Protein AF-A0A348UYP5-F1 (afdb_monomer_lite)

Foldseek 3Di:
DVVVCVVVVHDPQQFLFKDWQLATDDPPDDDDPPIDMDTHGPDDDPVVCVVRVSDDPVDDDDDPDPDPPDDD

Sequence (72 aa):
VNDILDALGIEPQEIEGVFVNGKIAPLDTLLHDGDRIAALPPGTPGPYRLLLGLVSSPNNESDKKSDTFKCK

Secondary structure (DSSP, 8-state):
-HHHHHHHT--GGG-SEEEETTEEE-TTPPP-TT--EEEE-S---HHHHHHTT----SS-S-----------

Radius of gyration: 13.54 Å; chains: 1; bounding box: 41×30×27 Å

pLDDT: mean 76.78, std 17.83, range [36.69, 92.19]

Structure (mmCIF, N/CA/C/O backbone):
data_AF-A0A348UYP5-F1
#
_entry.id   AF-A0A348UYP5-F1
#
loop_
_atom_site.group_PDB
_atom_site.id
_atom_site.type_symbol
_atom_site.label_atom_id
_atom_site.label_alt_id
_atom_site.label_comp_id
_atom_site.label_asym_id
_atom_site.label_entity_id
_atom_site.label_seq_id
_atom_site.pdbx_PDB_ins_code
_atom_site.Cartn_x
_atom_site.Cartn_y
_atom_site.Cartn_z
_atom_site.occupancy
_atom_site.B_iso_or_equiv
_atom_site.auth_seq_id
_atom_site.auth_comp_id
_atom_site.auth_asym_id
_atom_site.auth_atom_id
_atom_site.pdbx_PDB_model_num
ATOM 1 N N . VAL A 1 1 ? -6.348 -1.068 -6.351 1.00 85.12 1 VAL A N 1
ATOM 2 C CA . VAL A 1 1 ? -5.875 -1.905 -5.216 1.00 85.12 1 VAL A CA 1
ATOM 3 C C . VAL A 1 1 ? -7.020 -2.240 -4.268 1.00 85.12 1 VAL A C 1
ATOM 5 O O . VAL A 1 1 ? -7.058 -3.367 -3.790 1.00 85.12 1 VAL A O 1
ATOM 8 N N . ASN A 1 2 ? -7.954 -1.304 -4.058 1.00 86.69 2 ASN A N 1
ATOM 9 C CA . ASN A 1 2 ? -9.149 -1.460 -3.214 1.00 86.69 2 ASN A CA 1
ATOM 10 C C . ASN A 1 2 ? -9.863 -2.812 -3.371 1.00 86.69 2 ASN A C 1
ATOM 12 O O . ASN A 1 2 ? -9.970 -3.530 -2.389 1.00 86.69 2 ASN A O 1
ATOM 16 N N . ASP A 1 3 ? -10.192 -3.234 -4.597 1.00 88.38 3 ASP A N 1
ATOM 17 C CA . ASP A 1 3 ? -10.906 -4.501 -4.841 1.00 88.38 3 ASP A CA 1
ATOM 18 C C . ASP A 1 3 ? -10.232 -5.735 -4.210 1.00 88.38 3 ASP A C 1
ATOM 20 O O . ASP A 1 3 ? -10.900 -6.665 -3.761 1.00 88.38 3 ASP A O 1
ATOM 24 N N . ILE A 1 4 ? -8.895 -5.757 -4.167 1.00 89.88 4 ILE A N 1
ATOM 25 C CA . ILE A 1 4 ? -8.135 -6.872 -3.590 1.00 89.88 4 ILE A CA 1
ATOM 26 C C . ILE A 1 4 ? -8.059 -6.762 -2.068 1.00 89.88 4 ILE A C 1
ATOM 28 O O . ILE A 1 4 ? -8.118 -7.783 -1.389 1.00 89.8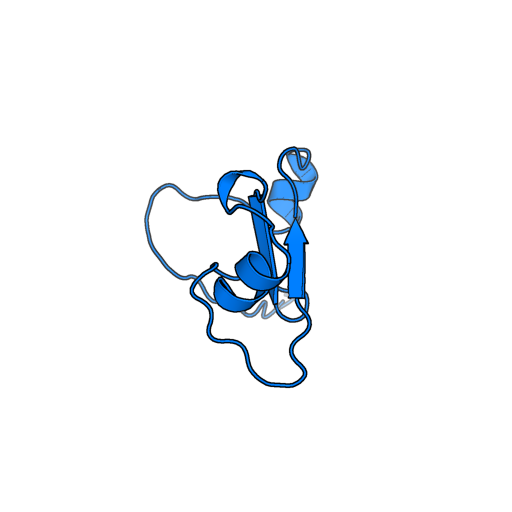8 4 ILE A O 1
ATOM 32 N N . LEU A 1 5 ? -7.944 -5.547 -1.529 1.00 89.12 5 LEU A N 1
ATOM 33 C CA . LEU A 1 5 ? -7.981 -5.324 -0.081 1.00 89.12 5 LEU A CA 1
ATOM 34 C C . LEU A 1 5 ? -9.351 -5.698 0.492 1.00 89.12 5 LEU A C 1
ATOM 36 O O . LEU A 1 5 ? -9.408 -6.409 1.493 1.00 89.12 5 LEU A O 1
ATOM 40 N N . ASP A 1 6 ? -10.425 -5.331 -0.206 1.00 90.38 6 ASP A N 1
ATOM 41 C CA . ASP A 1 6 ? -11.797 -5.693 0.147 1.00 90.38 6 ASP A CA 1
ATOM 42 C C . ASP A 1 6 ? -11.994 -7.215 0.101 1.00 90.38 6 ASP A C 1
ATOM 44 O O . ASP A 1 6 ? -12.558 -7.802 1.023 1.00 90.38 6 ASP A O 1
ATOM 48 N N . ALA A 1 7 ? -11.466 -7.886 -0.931 1.00 89.81 7 ALA A N 1
ATOM 49 C CA . ALA A 1 7 ? -11.502 -9.347 -1.029 1.00 89.81 7 ALA A CA 1
ATOM 50 C C . ALA A 1 7 ? -10.697 -10.051 0.083 1.00 89.81 7 ALA A C 1
ATOM 52 O O . ALA A 1 7 ? -11.032 -11.170 0.472 1.00 89.81 7 ALA A O 1
ATOM 53 N N . LEU A 1 8 ? -9.645 -9.404 0.596 1.00 89.06 8 LEU A N 1
ATOM 54 C CA . LEU A 1 8 ? -8.861 -9.859 1.750 1.00 89.06 8 LEU A CA 1
ATOM 55 C C . LEU A 1 8 ? -9.507 -9.482 3.095 1.00 89.06 8 LEU A C 1
ATOM 57 O O . LEU A 1 8 ? -9.051 -9.968 4.129 1.00 89.06 8 LEU A O 1
ATOM 61 N N . GLY A 1 9 ? -10.553 -8.649 3.088 1.00 90.88 9 GLY A N 1
ATOM 62 C CA . GLY A 1 9 ? -11.211 -8.140 4.290 1.00 90.88 9 GLY A CA 1
ATOM 63 C C . GLY A 1 9 ? -10.338 -7.191 5.112 1.00 90.88 9 GLY A C 1
ATOM 64 O O . GLY A 1 9 ? -10.507 -7.128 6.325 1.00 90.88 9 GLY A O 1
ATOM 65 N N . ILE A 1 10 ? -9.383 -6.510 4.475 1.00 89.00 10 ILE A N 1
ATOM 66 C CA . ILE A 1 10 ? -8.487 -5.553 5.130 1.00 89.00 10 ILE A CA 1
ATOM 67 C C . ILE A 1 10 ? -9.087 -4.164 4.972 1.00 89.00 10 ILE A C 1
ATOM 69 O O . ILE A 1 10 ? -9.232 -3.680 3.847 1.00 89.00 10 ILE A O 1
ATOM 73 N N . GLU A 1 11 ? -9.399 -3.506 6.085 1.00 87.56 11 GLU A N 1
ATOM 74 C CA . GLU A 1 11 ? -9.953 -2.160 6.013 1.00 87.56 11 GLU A CA 1
ATOM 75 C C . GLU A 1 11 ? -8.859 -1.118 5.693 1.00 87.56 11 GLU A C 1
ATOM 77 O O . GLU A 1 11 ? -7.727 -1.226 6.180 1.00 87.56 11 GLU A O 1
ATOM 82 N N . PRO A 1 12 ? -9.165 -0.052 4.926 1.00 81.81 12 PRO A N 1
ATOM 83 C CA . PRO A 1 12 ? -8.205 1.013 4.625 1.00 81.81 12 PRO A CA 1
ATOM 84 C C . PRO A 1 12 ? -7.614 1.698 5.868 1.00 81.81 12 PRO A C 1
ATOM 86 O O . PRO A 1 12 ? -6.520 2.251 5.805 1.00 81.81 12 PRO A O 1
ATOM 89 N N . GLN A 1 13 ? -8.321 1.679 7.001 1.00 85.12 13 GLN A N 1
ATOM 90 C CA . GLN A 1 13 ? -7.850 2.232 8.273 1.00 85.12 13 GLN A CA 1
ATOM 91 C C . GLN A 1 13 ? -6.750 1.379 8.924 1.00 85.12 13 GLN A C 1
ATOM 93 O O . GLN A 1 13 ? -5.990 1.885 9.751 1.00 85.12 13 GLN A O 1
ATOM 98 N N . GLU A 1 14 ? -6.656 0.098 8.565 1.00 86.31 14 GLU A N 1
ATOM 99 C CA . GLU A 1 14 ? -5.669 -0.846 9.100 1.00 86.31 14 GLU A CA 1
ATOM 100 C C . GLU A 1 14 ? -4.343 -0.811 8.336 1.00 86.31 14 GLU A C 1
ATOM 102 O O . GLU A 1 14 ? -3.399 -1.521 8.691 1.00 86.31 14 GLU A O 1
ATOM 107 N N . ILE A 1 15 ? -4.250 0.021 7.297 1.00 88.00 15 ILE A N 1
ATOM 108 C CA . ILE A 1 15 ? -3.080 0.122 6.433 1.00 88.00 15 ILE A CA 1
ATOM 109 C C . ILE A 1 15 ? -2.544 1.552 6.383 1.00 88.00 15 ILE A C 1
ATOM 111 O O . ILE A 1 15 ? -3.269 2.533 6.269 1.00 88.00 15 ILE A O 1
ATOM 115 N N . GLU A 1 16 ? -1.225 1.667 6.457 1.00 85.19 16 GLU A N 1
ATOM 116 C CA . GLU A 1 16 ? -0.494 2.924 6.301 1.00 85.19 16 GLU A CA 1
ATOM 117 C C . GLU A 1 16 ? -0.158 3.200 4.830 1.00 85.19 16 GLU A C 1
ATOM 119 O O . GLU A 1 16 ? -0.024 4.348 4.413 1.00 85.19 16 GLU A O 1
ATOM 124 N N . GLY A 1 17 ? -0.020 2.142 4.029 1.00 87.00 17 GLY A N 1
ATOM 125 C CA . GLY A 1 17 ? 0.281 2.240 2.610 1.00 87.00 17 GLY A CA 1
ATOM 126 C C . GLY A 1 17 ? 0.289 0.882 1.923 1.00 87.00 17 GLY A C 1
ATOM 127 O O . GLY A 1 17 ? 0.255 -0.170 2.566 1.00 87.00 17 GLY A O 1
ATOM 128 N N . VAL A 1 18 ? 0.355 0.911 0.595 1.00 89.38 18 VAL A N 1
ATOM 129 C CA . VAL A 1 18 ? 0.441 -0.284 -0.244 1.00 89.38 18 VAL A CA 1
ATOM 130 C C . VAL A 1 18 ? 1.624 -0.186 -1.191 1.00 89.38 18 VAL A C 1
ATOM 132 O O . VAL A 1 18 ? 1.925 0.868 -1.753 1.00 89.38 18 VAL A O 1
ATOM 135 N N . PHE A 1 19 ? 2.291 -1.317 -1.378 1.00 90.00 19 PHE A N 1
ATOM 136 C CA . PHE A 1 19 ? 3.336 -1.473 -2.371 1.00 90.00 19 PHE A CA 1
ATOM 137 C C . PHE A 1 19 ? 2.799 -2.260 -3.552 1.00 90.00 19 PHE A C 1
ATOM 139 O O . PHE A 1 19 ? 2.247 -3.342 -3.374 1.00 90.00 19 PHE A O 1
ATOM 146 N N . VAL A 1 20 ? 3.031 -1.748 -4.754 1.00 90.88 20 VAL A N 1
ATOM 147 C CA . VAL A 1 20 ? 2.794 -2.456 -6.010 1.00 90.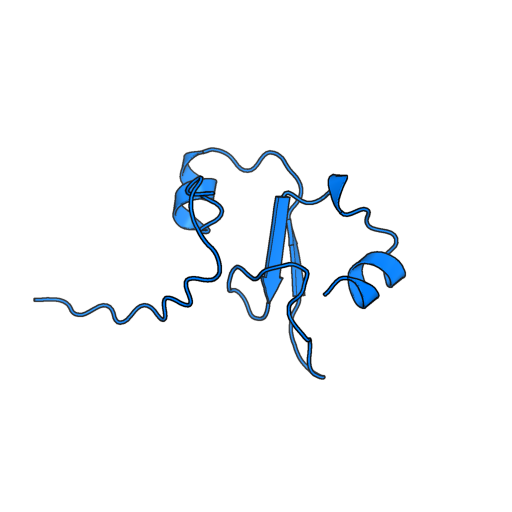88 20 VAL A CA 1
ATOM 148 C C . VAL A 1 20 ? 4.150 -2.682 -6.665 1.00 90.88 20 VAL A C 1
ATOM 150 O O . VAL A 1 20 ? 4.917 -1.747 -6.895 1.00 90.88 20 VAL A O 1
ATOM 153 N N . ASN A 1 21 ? 4.497 -3.944 -6.906 1.00 90.50 21 ASN A N 1
ATOM 154 C CA . ASN A 1 21 ? 5.781 -4.376 -7.457 1.00 90.50 21 ASN A CA 1
ATOM 155 C C . ASN A 1 21 ? 7.006 -3.810 -6.709 1.00 90.50 21 ASN A C 1
ATOM 157 O O . ASN A 1 21 ? 8.041 -3.527 -7.312 1.00 90.50 21 ASN A O 1
ATOM 161 N N . GLY A 1 22 ? 6.893 -3.673 -5.382 1.00 85.69 22 GLY A N 1
ATOM 162 C CA . GLY A 1 22 ? 7.965 -3.186 -4.506 1.00 85.69 22 GLY A CA 1
ATOM 163 C C . GLY A 1 22 ? 8.115 -1.664 -4.456 1.00 85.69 22 GLY A C 1
ATOM 164 O O . GLY A 1 22 ? 9.083 -1.175 -3.883 1.00 85.69 22 GLY A O 1
ATOM 165 N N . LYS A 1 23 ? 7.179 -0.911 -5.043 1.00 86.19 23 LYS A N 1
ATOM 166 C CA . LYS A 1 23 ? 7.144 0.556 -4.986 1.00 86.19 23 LYS A CA 1
ATOM 167 C C . LYS A 1 23 ? 5.890 1.024 -4.274 1.00 86.19 23 LYS A C 1
ATOM 169 O O . LYS A 1 23 ? 4.835 0.426 -4.464 1.00 86.19 23 LYS A O 1
ATOM 174 N N . ILE A 1 24 ? 6.013 2.086 -3.482 1.00 87.00 24 ILE A N 1
ATOM 175 C CA . ILE A 1 24 ? 4.858 2.705 -2.836 1.00 87.00 24 ILE A CA 1
ATOM 176 C C . ILE A 1 24 ? 3.897 3.216 -3.914 1.00 87.00 24 ILE A C 1
ATOM 178 O O . ILE A 1 24 ? 4.323 3.816 -4.906 1.00 87.00 24 ILE A O 1
ATOM 182 N N . ALA A 1 25 ? 2.614 2.922 -3.753 1.00 86.12 25 ALA A N 1
ATOM 183 C CA . ALA A 1 25 ? 1.581 3.284 -4.708 1.00 86.12 25 ALA A CA 1
ATOM 184 C C . ALA A 1 25 ? 0.314 3.747 -3.973 1.00 86.12 25 ALA A C 1
ATOM 186 O O . ALA A 1 25 ? 0.073 3.329 -2.840 1.00 86.12 25 ALA A O 1
ATOM 187 N N . PRO A 1 26 ? -0.510 4.606 -4.591 1.00 84.50 26 PRO A N 1
ATOM 188 C CA . PRO A 1 26 ? -1.809 4.963 -4.039 1.00 84.50 26 PRO A CA 1
ATOM 189 C C . PRO A 1 26 ? -2.789 3.782 -4.101 1.00 84.50 26 PRO A C 1
ATOM 191 O O . PRO A 1 26 ? -2.684 2.910 -4.969 1.00 84.50 26 PRO A O 1
ATOM 194 N N . LEU A 1 27 ? -3.786 3.785 -3.216 1.00 84.38 27 LEU A N 1
ATOM 195 C CA . LEU A 1 27 ? -4.841 2.761 -3.152 1.00 84.38 27 LEU A CA 1
ATOM 196 C C . LEU A 1 27 ? -5.689 2.686 -4.438 1.00 84.38 27 LEU A C 1
ATOM 198 O O . LEU A 1 27 ? -6.130 1.610 -4.861 1.00 84.38 27 LEU A O 1
ATOM 202 N N . ASP A 1 28 ? -5.797 3.813 -5.137 1.00 84.31 28 ASP A N 1
ATOM 203 C CA . ASP A 1 28 ? -6.528 3.934 -6.401 1.00 84.31 28 ASP A CA 1
ATOM 204 C C . ASP A 1 28 ? -5.738 3.419 -7.615 1.00 84.31 28 ASP A C 1
ATOM 206 O O . ASP A 1 28 ? -6.182 3.530 -8.757 1.00 84.31 28 ASP A O 1
ATOM 210 N N . THR A 1 29 ? -4.554 2.833 -7.403 1.00 87.00 29 THR A N 1
ATOM 211 C CA . THR A 1 29 ? -3.767 2.252 -8.497 1.00 87.00 29 THR A CA 1
ATOM 212 C C . THR A 1 29 ? -4.523 1.087 -9.140 1.00 87.00 29 THR A C 1
ATOM 214 O O . THR A 1 29 ? -4.910 0.128 -8.460 1.00 87.00 29 THR A O 1
ATOM 217 N N . LEU A 1 30 ? -4.701 1.157 -10.463 1.00 89.62 30 LEU A N 1
ATOM 218 C CA . LEU A 1 30 ? -5.224 0.057 -11.272 1.00 89.62 30 LEU A CA 1
ATOM 219 C C . LEU A 1 30 ? -4.192 -1.069 -11.334 1.00 89.62 30 LEU A C 1
ATOM 221 O O . LEU A 1 30 ? -3.043 -0.848 -11.723 1.00 89.62 30 LEU A O 1
ATOM 225 N N . LEU A 1 31 ? -4.617 -2.263 -10.938 1.00 89.31 31 LEU A N 1
ATOM 226 C CA . LEU A 1 31 ? -3.780 -3.456 -10.909 1.00 89.31 31 LEU A CA 1
ATOM 227 C C . LEU A 1 31 ? -3.974 -4.280 -12.175 1.00 89.31 31 LEU A C 1
ATOM 229 O O . LEU A 1 31 ? -5.073 -4.331 -12.728 1.00 89.31 31 LEU A O 1
ATOM 233 N N . HIS A 1 32 ? -2.904 -4.937 -12.605 1.00 90.12 32 HIS A N 1
ATOM 234 C CA . HIS A 1 32 ? -2.903 -5.858 -13.732 1.00 90.12 32 HIS A CA 1
ATOM 235 C C . HIS A 1 32 ? -2.559 -7.273 -13.264 1.00 90.12 32 HIS A C 1
ATOM 237 O O . HIS A 1 32 ? -1.982 -7.477 -12.193 1.00 90.12 32 HIS A O 1
ATOM 243 N N . ASP A 1 33 ? -2.922 -8.264 -14.076 1.00 90.75 33 ASP A N 1
ATOM 244 C CA . ASP A 1 33 ? -2.597 -9.656 -13.780 1.00 90.75 33 ASP A CA 1
ATOM 245 C C . ASP A 1 33 ? -1.074 -9.853 -13.672 1.00 90.75 33 ASP A C 1
ATOM 247 O O . ASP A 1 33 ? -0.303 -9.352 -14.495 1.00 90.75 33 ASP A O 1
ATOM 251 N N . GLY A 1 34 ? -0.643 -10.553 -12.622 1.00 90.38 34 GLY A N 1
ATOM 252 C CA . GLY A 1 34 ? 0.770 -10.739 -12.279 1.00 90.38 34 GLY A CA 1
ATOM 253 C C . GLY A 1 34 ? 1.405 -9.640 -11.412 1.00 90.38 34 GLY A C 1
ATOM 254 O O . GLY A 1 34 ? 2.569 -9.789 -11.025 1.00 90.38 34 GLY A O 1
ATOM 255 N N . ASP A 1 35 ? 0.679 -8.575 -11.057 1.00 92.19 35 ASP A N 1
ATOM 256 C CA . ASP A 1 35 ? 1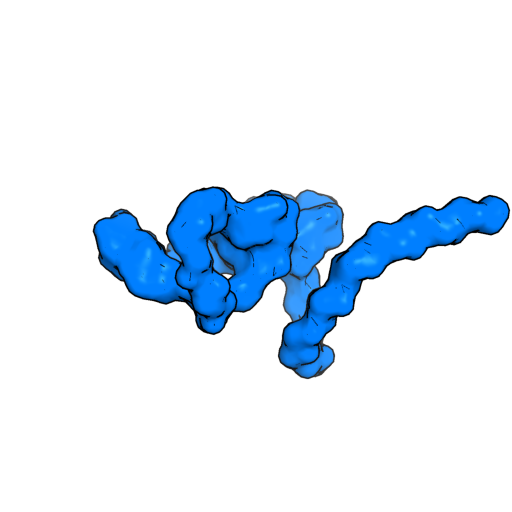.188 -7.561 -10.129 1.00 92.19 35 ASP A CA 1
ATOM 257 C C . ASP A 1 35 ? 1.332 -8.106 -8.700 1.00 92.19 35 ASP A C 1
ATOM 259 O O . ASP A 1 35 ? 0.453 -8.777 -8.157 1.00 92.19 35 ASP A O 1
ATOM 263 N N . ARG A 1 36 ? 2.456 -7.774 -8.052 1.00 91.50 36 ARG A N 1
ATOM 264 C CA . ARG A 1 36 ? 2.709 -8.119 -6.646 1.00 91.50 36 ARG A CA 1
ATOM 265 C C . ARG A 1 36 ? 2.298 -6.977 -5.742 1.00 91.50 36 ARG A C 1
ATOM 267 O O . ARG A 1 36 ? 2.765 -5.856 -5.925 1.00 91.50 36 ARG A O 1
ATOM 274 N N . ILE A 1 37 ? 1.502 -7.283 -4.730 1.00 91.94 37 ILE A N 1
ATOM 275 C CA . ILE A 1 37 ? 0.904 -6.287 -3.848 1.00 91.94 37 ILE A CA 1
ATOM 276 C C . ILE A 1 37 ? 1.297 -6.608 -2.410 1.00 91.94 37 ILE A C 1
ATOM 278 O O . ILE A 1 37 ? 1.304 -7.775 -2.020 1.00 91.94 37 ILE A O 1
ATOM 282 N N . ALA A 1 38 ? 1.623 -5.588 -1.623 1.00 89.81 38 ALA A N 1
ATOM 283 C CA . ALA A 1 38 ? 1.844 -5.727 -0.188 1.00 89.81 38 ALA A CA 1
ATOM 284 C C . ALA A 1 38 ? 1.148 -4.594 0.564 1.00 89.81 38 ALA A C 1
ATOM 286 O O . ALA A 1 38 ? 1.350 -3.426 0.241 1.00 89.81 38 ALA A O 1
ATOM 287 N N . ALA A 1 39 ? 0.348 -4.947 1.566 1.00 89.88 39 ALA A N 1
ATOM 288 C CA . ALA A 1 39 ? -0.245 -4.007 2.507 1.00 89.88 39 ALA A CA 1
ATOM 289 C C . ALA A 1 39 ? 0.699 -3.804 3.695 1.00 89.88 39 ALA A C 1
ATOM 291 O O . ALA A 1 39 ? 1.278 -4.768 4.202 1.00 89.88 39 ALA A O 1
ATOM 292 N N . LEU A 1 40 ? 0.864 -2.557 4.127 1.00 88.00 40 LEU A N 1
ATOM 293 C CA . LEU A 1 40 ? 1.703 -2.208 5.265 1.00 88.00 40 LEU A CA 1
ATOM 294 C C . LEU A 1 40 ? 0.826 -1.709 6.417 1.00 88.00 40 LEU A C 1
ATOM 296 O O . LEU A 1 40 ? 0.094 -0.744 6.207 1.00 88.00 40 LEU A O 1
ATOM 300 N N . PRO A 1 41 ? 0.903 -2.305 7.619 1.00 88.06 41 PRO A N 1
ATOM 301 C CA . PRO A 1 41 ? 0.151 -1.825 8.770 1.00 88.06 41 PRO A CA 1
ATOM 302 C C . PRO A 1 41 ? 0.71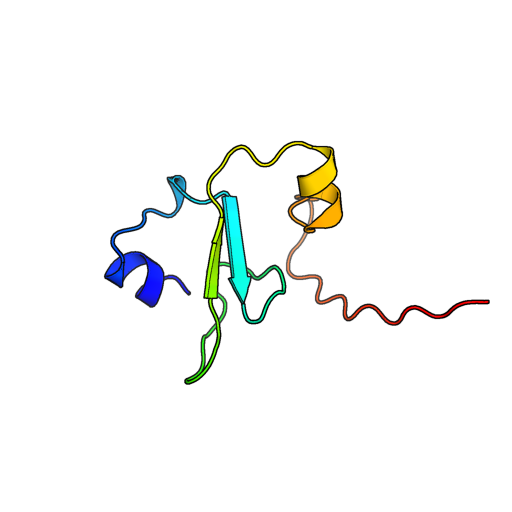9 -0.500 9.311 1.00 88.06 41 PRO A C 1
ATOM 304 O O . PRO A 1 41 ? 1.884 -0.169 9.057 1.00 88.06 41 PRO A O 1
ATOM 307 N N . PRO A 1 42 ? -0.069 0.247 10.101 1.00 86.38 42 PRO A N 1
ATOM 308 C CA . PRO A 1 42 ? 0.400 1.438 10.789 1.00 86.38 42 PRO A CA 1
ATOM 309 C C . PRO A 1 42 ? 1.478 1.118 11.822 1.00 86.38 42 PRO A C 1
ATOM 311 O O . PRO A 1 42 ? 1.473 0.071 12.470 1.00 86.38 42 PRO A O 1
ATOM 314 N N . GLY A 1 43 ? 2.384 2.073 12.023 1.00 83.56 43 GLY A N 1
ATOM 315 C CA . GLY A 1 43 ? 3.401 2.003 13.078 1.00 83.56 43 GLY A CA 1
ATOM 316 C C . GLY A 1 43 ? 4.823 1.824 12.563 1.00 83.56 43 GLY A C 1
ATOM 317 O O . GLY A 1 43 ? 5.731 1.542 13.347 1.00 83.56 43 GLY A O 1
ATOM 318 N N . THR A 1 44 ? 5.050 2.042 11.266 1.00 84.19 44 THR A N 1
ATOM 319 C CA . THR A 1 44 ? 6.399 2.014 10.691 1.00 84.19 44 THR A CA 1
ATOM 320 C C . THR A 1 44 ? 7.285 3.052 11.404 1.00 84.19 44 THR A C 1
ATOM 322 O O . THR A 1 44 ? 6.917 4.229 11.462 1.00 84.19 44 THR A O 1
ATOM 325 N N . PRO A 1 45 ? 8.439 2.684 11.994 1.00 84.81 45 PRO A N 1
ATOM 326 C CA . PRO A 1 45 ? 9.276 3.652 12.697 1.00 84.81 45 PRO A CA 1
ATOM 327 C C . PRO A 1 45 ? 9.773 4.750 11.748 1.00 84.81 45 PRO A C 1
ATOM 329 O O . PRO A 1 45 ? 10.069 4.488 10.582 1.00 84.81 45 PRO A O 1
ATOM 332 N N . GLY A 1 46 ? 9.898 5.980 12.255 1.00 80.94 46 GLY A N 1
ATOM 333 C CA . GLY A 1 46 ? 10.202 7.179 11.457 1.00 80.94 46 GLY A CA 1
ATOM 334 C C . GLY A 1 46 ? 11.360 7.043 10.452 1.00 80.94 46 GLY A C 1
ATOM 335 O O . GLY A 1 46 ? 11.174 7.430 9.299 1.00 80.94 46 GLY A O 1
ATOM 336 N N . PRO A 1 47 ? 12.515 6.448 10.813 1.00 83.25 47 PRO A N 1
ATOM 337 C CA . PRO A 1 47 ? 13.612 6.245 9.865 1.00 83.25 47 PRO A CA 1
ATOM 338 C C . PRO A 1 47 ? 13.218 5.383 8.659 1.00 83.25 47 PRO A C 1
ATOM 340 O O . PRO A 1 47 ? 13.568 5.704 7.527 1.00 83.25 47 PRO A O 1
ATOM 343 N N . TYR A 1 48 ? 12.443 4.319 8.885 1.00 82.94 48 TYR A N 1
ATOM 344 C CA . TYR A 1 48 ? 11.970 3.440 7.817 1.00 82.94 48 TYR A CA 1
ATOM 345 C C . TYR A 1 48 ? 10.856 4.088 7.002 1.00 82.94 48 TYR A C 1
ATOM 347 O O . TYR A 1 48 ? 10.812 3.895 5.795 1.00 82.94 48 TYR A O 1
ATOM 355 N N . ARG A 1 49 ? 10.010 4.920 7.622 1.00 83.69 49 ARG A N 1
ATOM 356 C CA . ARG A 1 49 ? 8.981 5.696 6.913 1.00 83.69 49 ARG A CA 1
ATOM 357 C C . ARG A 1 49 ? 9.597 6.591 5.831 1.00 83.69 49 ARG A C 1
ATOM 359 O O . ARG A 1 49 ? 9.100 6.625 4.709 1.00 83.69 49 ARG A O 1
ATOM 366 N N . LEU A 1 50 ? 10.713 7.251 6.155 1.00 79.88 50 LEU A N 1
ATOM 367 C CA . LEU A 1 50 ? 11.490 8.052 5.204 1.00 79.88 50 LEU A CA 1
ATOM 368 C C . LEU A 1 50 ? 12.075 7.189 4.076 1.00 79.88 50 LEU A C 1
ATOM 370 O O . LEU A 1 50 ? 11.920 7.524 2.906 1.00 79.88 50 LEU A O 1
ATOM 374 N N . LEU A 1 51 ? 12.717 6.068 4.424 1.00 81.38 51 LEU A N 1
ATOM 375 C CA . LEU A 1 51 ? 13.351 5.166 3.453 1.00 81.38 51 LEU A CA 1
ATOM 376 C C . LEU A 1 51 ? 12.347 4.497 2.505 1.00 81.38 51 LEU A C 1
ATOM 378 O O . LEU A 1 51 ? 12.664 4.263 1.344 1.00 81.38 51 LEU A O 1
ATOM 382 N N . LEU A 1 52 ? 11.149 4.188 2.995 1.00 80.56 52 LEU A N 1
ATOM 383 C CA . LEU A 1 52 ? 10.095 3.506 2.244 1.00 80.56 52 LEU A CA 1
ATOM 384 C C . LEU A 1 52 ? 9.223 4.461 1.415 1.00 80.56 52 LEU A C 1
ATOM 386 O O . LEU A 1 52 ? 8.333 4.002 0.703 1.00 80.56 52 LEU A O 1
ATOM 390 N N . GLY A 1 53 ? 9.460 5.775 1.494 1.00 76.38 53 GLY A N 1
ATOM 391 C CA . GLY A 1 53 ? 8.679 6.770 0.754 1.00 76.38 53 GLY A CA 1
ATOM 392 C C . GLY A 1 53 ? 7.260 6.976 1.294 1.00 76.38 53 GLY A C 1
ATOM 393 O O . GLY A 1 53 ? 6.409 7.502 0.590 1.00 76.38 53 GLY A O 1
ATOM 394 N N . LEU A 1 54 ? 7.005 6.602 2.550 1.00 77.25 54 LEU A N 1
ATOM 395 C CA . LEU A 1 54 ? 5.719 6.755 3.249 1.00 77.25 54 LEU A CA 1
ATOM 396 C C . LEU A 1 54 ? 5.525 8.174 3.824 1.00 77.25 54 LEU A C 1
ATOM 398 O O . LEU A 1 54 ? 4.776 8.386 4.777 1.00 77.25 54 LEU A O 1
ATOM 402 N N . VAL A 1 55 ? 6.272 9.155 3.318 1.00 67.69 55 VAL A N 1
ATOM 403 C CA . VAL A 1 55 ? 6.285 10.520 3.849 1.00 67.69 55 VAL A CA 1
ATOM 404 C C . VAL A 1 55 ? 5.242 11.342 3.115 1.00 67.69 55 VAL A C 1
ATOM 406 O O . VAL A 1 55 ? 5.444 11.738 1.969 1.00 67.69 55 VAL A O 1
ATOM 409 N N . SER A 1 56 ? 4.138 11.632 3.793 1.00 55.03 56 SER A N 1
ATOM 410 C CA . SER A 1 56 ? 3.117 12.542 3.289 1.00 55.03 56 SER A CA 1
ATOM 411 C C . SER A 1 56 ? 3.629 13.98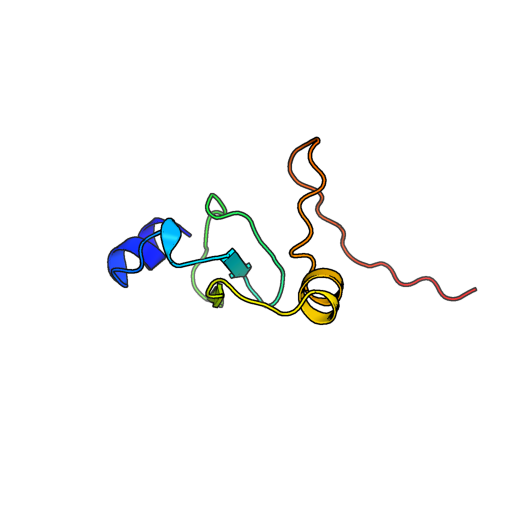1 3.357 1.00 55.03 56 SER A C 1
ATOM 413 O O . SER A 1 56 ? 3.607 14.612 4.414 1.00 55.03 56 SER A O 1
ATOM 415 N N . SER A 1 57 ? 4.093 14.526 2.233 1.00 46.00 57 SER A N 1
ATOM 416 C CA . SER A 1 57 ? 4.161 15.981 2.073 1.00 46.00 57 SER A CA 1
ATOM 417 C C . SER A 1 57 ? 2.720 16.509 2.052 1.00 46.00 57 SER A C 1
ATOM 419 O O . SER A 1 57 ? 1.929 16.020 1.247 1.00 46.00 57 SER A O 1
ATOM 421 N N . PRO A 1 58 ? 2.332 17.489 2.888 1.00 41.72 58 PRO A N 1
ATOM 422 C CA . PRO A 1 58 ? 0.942 17.944 2.989 1.00 41.72 58 PRO A CA 1
ATOM 423 C C . PRO A 1 58 ? 0.426 18.723 1.763 1.00 41.72 58 PRO A C 1
ATOM 425 O O . PRO A 1 58 ? -0.603 19.373 1.869 1.00 41.72 58 PRO A O 1
ATOM 428 N N . ASN A 1 59 ? 1.096 18.671 0.605 1.00 42.41 59 ASN A N 1
ATOM 429 C CA . ASN A 1 59 ? 0.659 19.342 -0.618 1.00 42.41 59 ASN A CA 1
ATOM 430 C C . ASN A 1 59 ? 1.024 18.515 -1.871 1.00 42.41 59 ASN A C 1
ATOM 432 O O . ASN A 1 59 ? 2.188 18.484 -2.264 1.00 42.41 59 ASN A O 1
ATOM 436 N N . ASN A 1 60 ? -0.014 17.970 -2.518 1.00 41.84 60 ASN A N 1
ATOM 437 C CA . ASN A 1 60 ? -0.107 17.499 -3.913 1.00 41.84 60 ASN A CA 1
ATOM 438 C C . ASN A 1 60 ? 0.335 16.058 -4.262 1.00 41.84 60 ASN A C 1
ATOM 440 O O . ASN A 1 60 ? 1.503 15.693 -4.237 1.00 41.84 60 ASN A O 1
ATOM 444 N N . GLU A 1 61 ? -0.684 15.275 -4.632 1.00 50.62 61 GLU A N 1
ATOM 445 C CA . GLU A 1 61 ? -0.795 14.335 -5.759 1.00 50.62 61 GLU A CA 1
ATOM 446 C C . GLU A 1 61 ? 0.484 13.845 -6.481 1.00 50.62 61 GLU A C 1
ATOM 448 O O . GLU A 1 61 ? 1.128 14.562 -7.239 1.00 50.62 61 GLU A O 1
ATOM 453 N N . SER A 1 62 ? 0.678 12.521 -6.439 1.00 50.88 62 SER A N 1
ATOM 454 C CA . SER A 1 62 ? 1.210 11.698 -7.543 1.00 50.88 62 SER A CA 1
ATOM 455 C C . SER A 1 62 ? 2.633 11.963 -8.064 1.00 50.88 62 SER A C 1
ATOM 457 O O . SER A 1 62 ? 2.859 11.996 -9.273 1.00 50.88 62 SER A O 1
ATOM 459 N N . ASP A 1 63 ? 3.641 12.000 -7.196 1.00 47.69 63 ASP A N 1
ATOM 460 C CA . ASP A 1 63 ? 5.031 11.960 -7.667 1.00 47.69 63 ASP A CA 1
ATOM 461 C C . ASP A 1 63 ? 5.501 10.529 -7.973 1.00 47.69 63 ASP A C 1
ATOM 463 O O . ASP A 1 63 ? 6.060 9.804 -7.147 1.00 47.69 63 ASP A O 1
ATOM 467 N N . LYS A 1 64 ? 5.334 10.137 -9.242 1.00 54.91 64 LYS A N 1
ATOM 468 C CA . LYS A 1 64 ? 6.190 9.132 -9.881 1.00 54.91 64 LYS A CA 1
ATOM 469 C C . LYS A 1 64 ? 7.631 9.644 -9.841 1.00 54.91 64 LYS A C 1
ATOM 471 O O . LYS A 1 64 ? 8.022 10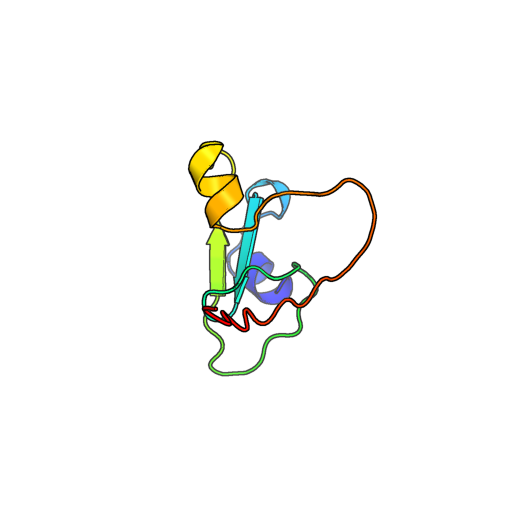.422 -10.708 1.00 54.91 64 LYS A O 1
ATOM 476 N N . LYS A 1 65 ? 8.462 9.165 -8.916 1.00 41.03 65 LYS A N 1
ATOM 477 C CA . LYS A 1 65 ? 9.916 9.322 -9.049 1.00 41.03 65 LYS A CA 1
ATOM 478 C C . LYS A 1 65 ? 10.567 7.976 -9.319 1.00 41.03 65 LYS A C 1
ATOM 480 O O . LYS A 1 65 ? 10.876 7.194 -8.432 1.00 41.03 65 LYS A O 1
ATOM 485 N N . SER A 1 66 ? 10.739 7.690 -10.607 1.00 45.53 66 SER A N 1
ATOM 486 C CA . SER A 1 66 ? 11.765 6.767 -11.074 1.00 45.53 66 SER A CA 1
ATOM 487 C C . SER A 1 66 ? 13.124 7.333 -10.666 1.00 45.53 66 SER A C 1
ATOM 489 O O . SER A 1 66 ? 13.587 8.315 -11.252 1.00 45.53 66 SER A O 1
ATOM 491 N N . ASP A 1 67 ? 13.742 6.734 -9.653 1.00 45.78 67 ASP A N 1
ATOM 492 C CA . ASP A 1 67 ? 15.088 7.079 -9.215 1.00 45.78 67 ASP A CA 1
ATOM 493 C C . ASP A 1 67 ? 16.097 6.833 -10.340 1.00 45.78 67 ASP A C 1
ATOM 495 O O . ASP A 1 67 ? 16.550 5.717 -10.584 1.00 45.78 67 ASP A O 1
ATOM 499 N N . THR A 1 68 ? 16.468 7.901 -11.044 1.00 40.59 68 THR A N 1
ATOM 500 C CA . THR A 1 68 ? 17.716 7.929 -11.806 1.00 40.59 68 THR A CA 1
ATOM 501 C C . THR A 1 68 ? 18.802 8.397 -10.847 1.00 40.59 68 THR A C 1
ATOM 503 O O . THR A 1 68 ? 19.037 9.597 -10.698 1.00 40.59 68 THR A O 1
ATOM 506 N N . PHE A 1 69 ? 19.455 7.454 -10.169 1.00 45.69 69 PHE A N 1
ATOM 507 C CA . PHE A 1 69 ? 20.694 7.738 -9.451 1.00 45.69 69 PHE A CA 1
ATOM 508 C C . PHE A 1 69 ? 21.765 8.117 -10.475 1.00 45.69 69 PHE A C 1
ATOM 510 O O . PHE A 1 69 ? 22.304 7.266 -11.180 1.00 45.69 69 PHE A O 1
ATOM 517 N N . LYS A 1 70 ? 22.061 9.414 -10.585 1.00 41.97 70 LYS A N 1
ATOM 518 C CA . LYS A 1 70 ? 23.215 9.908 -11.335 1.00 41.97 70 LYS A CA 1
ATOM 519 C C . LYS A 1 70 ? 24.302 10.269 -10.328 1.00 41.97 70 LYS A C 1
ATOM 521 O O . LYS A 1 70 ? 24.257 11.342 -9.731 1.00 41.97 70 LYS A O 1
ATOM 526 N N . CYS A 1 71 ? 25.251 9.359 -10.130 1.00 36.69 71 CYS A N 1
ATOM 527 C CA . CYS A 1 71 ? 26.497 9.669 -9.436 1.00 36.69 71 CYS A CA 1
ATOM 528 C C . CYS A 1 71 ? 27.286 10.687 -10.276 1.00 36.69 71 CYS A C 1
ATOM 530 O O . CYS A 1 71 ? 27.441 10.503 -11.487 1.00 36.69 71 CYS A O 1
ATOM 532 N N . LYS A 1 72 ? 27.730 11.768 -9.634 1.00 49.91 72 LYS A N 1
ATOM 533 C CA . LYS A 1 72 ? 28.759 12.682 -10.138 1.00 49.91 72 LYS A CA 1
ATOM 534 C C . LYS A 1 72 ? 30.048 12.414 -9.383 1.00 49.91 72 LYS A C 1
ATOM 536 O O . LYS A 1 72 ? 29.937 12.124 -8.172 1.00 49.91 72 LYS A O 1
#